Protein AF-A0A920BGH6-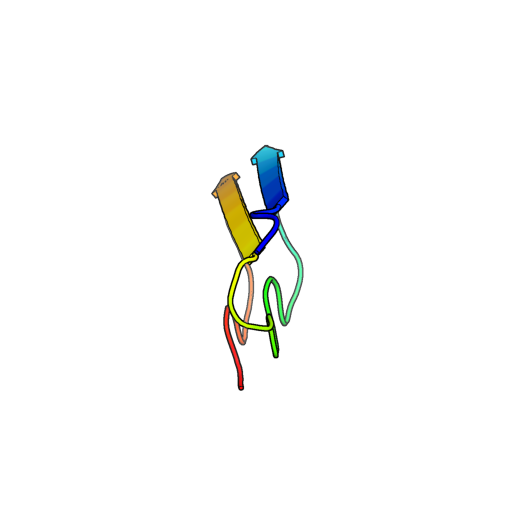F1 (afdb_monomer_lite)

pLDDT: mean 96.01, std 6.34, range [67.81, 98.75]

Foldseek 3Di:
DAAAEEEEEEEAEEAALAPPDPRYHYHYHYYYDYNHHHD

Radius of gyration: 10.41 Å; chains: 1; bounding box: 21×19×25 Å

Structure (mmCIF, N/CA/C/O backbone):
data_AF-A0A920BGH6-F1
#
_entry.id   AF-A0A920BGH6-F1
#
loop_
_atom_site.group_PDB
_atom_site.id
_atom_site.type_symbol
_atom_site.la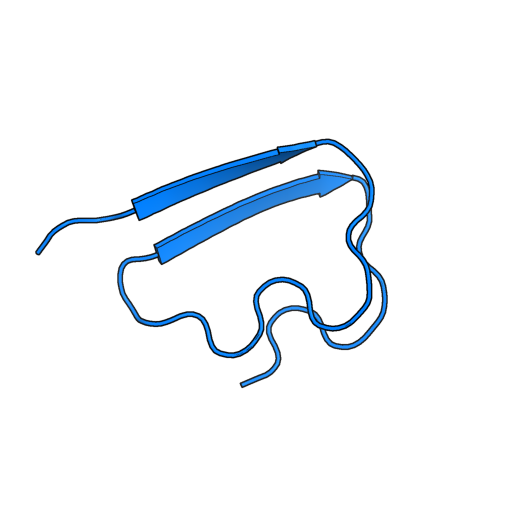bel_atom_id
_atom_site.label_alt_id
_atom_site.label_comp_id
_atom_site.label_asym_id
_atom_site.label_entity_id
_atom_site.label_seq_id
_atom_site.pdbx_PDB_ins_code
_atom_site.Cartn_x
_atom_site.Cartn_y
_atom_site.Cartn_z
_atom_site.occupancy
_atom_site.B_iso_or_equiv
_atom_site.auth_seq_id
_atom_site.auth_comp_id
_atom_site.auth_asym_id
_atom_site.auth_atom_id
_atom_site.pdbx_PDB_model_num
ATOM 1 N N . MET A 1 1 ? -12.339 9.165 16.728 1.00 67.81 1 MET A N 1
ATOM 2 C CA . MET A 1 1 ? -11.474 8.205 16.005 1.00 67.81 1 MET A CA 1
ATOM 3 C C . MET A 1 1 ? -10.889 8.921 14.801 1.00 67.81 1 MET A C 1
ATOM 5 O O . MET A 1 1 ? -11.642 9.282 13.907 1.00 67.81 1 MET A O 1
ATOM 9 N N . THR A 1 2 ? -9.589 9.210 14.810 1.00 72.44 2 THR A N 1
ATOM 10 C CA . THR A 1 2 ? -8.939 9.956 13.721 1.00 72.44 2 THR A CA 1
ATOM 11 C C . THR A 1 2 ? -8.508 8.986 12.628 1.00 72.44 2 THR A C 1
ATOM 13 O O . THR A 1 2 ? -7.877 7.974 12.922 1.00 72.44 2 THR A O 1
ATOM 16 N N . ARG A 1 3 ? -8.864 9.280 11.374 1.00 89.75 3 ARG A N 1
ATOM 17 C CA . ARG A 1 3 ? -8.506 8.467 10.208 1.00 89.75 3 ARG A CA 1
ATOM 18 C C . ARG A 1 3 ? -7.304 9.086 9.496 1.00 89.75 3 ARG A C 1
ATOM 20 O O . ARG A 1 3 ? -7.400 10.220 9.034 1.00 89.75 3 ARG A O 1
ATOM 27 N N . LEU A 1 4 ? -6.205 8.343 9.375 1.00 96.00 4 LEU A N 1
ATOM 28 C CA . LEU A 1 4 ? -5.011 8.762 8.634 1.00 96.00 4 LEU A CA 1
ATOM 29 C C . LEU A 1 4 ? -5.082 8.246 7.194 1.00 96.00 4 LEU A C 1
ATOM 31 O O . LEU A 1 4 ? -5.369 7.072 6.962 1.00 96.00 4 LEU A O 1
ATOM 35 N N . GLN A 1 5 ? -4.808 9.117 6.224 1.00 97.62 5 GLN A N 1
ATOM 36 C CA . GLN A 1 5 ? -4.703 8.741 4.816 1.00 97.62 5 GLN A CA 1
ATOM 37 C C . GLN A 1 5 ? -3.395 9.258 4.231 1.00 97.62 5 GLN A C 1
ATOM 39 O O . GLN A 1 5 ? -3.109 10.448 4.333 1.00 97.62 5 GLN A O 1
ATOM 44 N N . VAL A 1 6 ? -2.637 8.374 3.585 1.00 97.94 6 VAL A N 1
ATOM 45 C CA . VAL A 1 6 ? -1.375 8.718 2.918 1.00 97.94 6 VAL A CA 1
ATOM 46 C C . VAL A 1 6 ? -1.412 8.201 1.486 1.00 97.94 6 VAL A C 1
ATOM 48 O O . VAL A 1 6 ? -1.891 7.093 1.230 1.00 97.94 6 VAL A O 1
ATOM 51 N N . LYS A 1 7 ? -0.939 9.026 0.551 1.00 98.50 7 LYS A N 1
ATOM 52 C CA . LYS A 1 7 ? -0.793 8.677 -0.862 1.00 98.50 7 LYS A CA 1
ATOM 53 C C . LYS A 1 7 ? 0.691 8.633 -1.213 1.00 98.50 7 LYS A C 1
ATOM 55 O O . LYS A 1 7 ? 1.422 9.559 -0.876 1.00 98.50 7 LYS A O 1
ATOM 60 N N . PHE A 1 8 ? 1.089 7.580 -1.906 1.00 98.56 8 PHE A N 1
ATOM 61 C CA . PHE A 1 8 ? 2.416 7.358 -2.459 1.00 98.56 8 PHE A CA 1
ATOM 62 C C . PHE A 1 8 ? 2.292 7.234 -3.977 1.00 98.56 8 PHE A C 1
ATOM 64 O O . PHE A 1 8 ? 1.296 6.703 -4.469 1.00 98.56 8 PHE A O 1
ATOM 71 N N . ASN A 1 9 ? 3.302 7.700 -4.702 1.00 98.69 9 ASN A N 1
ATOM 72 C CA . ASN A 1 9 ? 3.445 7.497 -6.139 1.00 98.69 9 ASN A CA 1
ATOM 73 C C . ASN A 1 9 ? 4.864 6.970 -6.402 1.00 98.69 9 ASN A C 1
ATOM 75 O O . ASN A 1 9 ? 5.822 7.530 -5.864 1.00 98.69 9 ASN A O 1
ATOM 79 N N . GLY A 1 10 ? 4.985 5.876 -7.151 1.00 98.50 10 GLY A N 1
ATOM 80 C CA . GLY A 1 10 ? 6.250 5.196 -7.436 1.00 98.50 10 GLY A CA 1
ATOM 81 C C . GLY A 1 10 ? 6.234 3.718 -7.044 1.00 98.50 10 GLY A C 1
ATOM 82 O O . GLY A 1 10 ? 5.178 3.094 -6.987 1.00 98.50 10 GLY A O 1
ATOM 83 N N . SER A 1 11 ? 7.412 3.155 -6.772 1.00 98.50 11 SER A N 1
ATOM 84 C CA . SER A 1 11 ? 7.561 1.735 -6.432 1.00 98.50 11 SER A CA 1
ATOM 85 C C . SER A 1 11 ? 7.803 1.533 -4.937 1.00 98.50 11 SER A C 1
ATOM 87 O O . SER A 1 11 ? 8.676 2.175 -4.349 1.00 98.50 11 SER A O 1
ATOM 89 N N . ALA A 1 12 ? 7.064 0.617 -4.315 1.00 98.44 12 ALA A N 1
ATOM 90 C CA . ALA A 1 12 ? 7.270 0.212 -2.933 1.00 98.44 12 ALA A CA 1
ATOM 91 C C . ALA A 1 12 ? 8.061 -1.102 -2.845 1.00 98.44 12 ALA A C 1
ATOM 93 O O . ALA A 1 12 ? 7.823 -2.057 -3.583 1.00 98.44 12 ALA A O 1
ATOM 94 N N . GLY A 1 13 ? 9.007 -1.159 -1.907 1.00 98.31 13 GLY A N 1
ATOM 95 C CA . GLY A 1 13 ? 9.764 -2.378 -1.628 1.00 98.31 13 GLY A CA 1
ATOM 96 C C . GLY A 1 13 ? 8.924 -3.463 -0.946 1.00 98.31 13 GLY A C 1
ATOM 97 O O . GLY A 1 13 ? 7.710 -3.339 -0.766 1.00 98.31 13 GLY A O 1
ATOM 98 N N . ASN A 1 14 ? 9.599 -4.530 -0.521 1.00 98.31 14 ASN A N 1
ATOM 99 C CA . ASN A 1 14 ? 8.956 -5.645 0.171 1.00 98.31 14 ASN A CA 1
ATOM 100 C C . ASN A 1 14 ? 8.230 -5.173 1.440 1.00 98.31 14 ASN A C 1
ATOM 102 O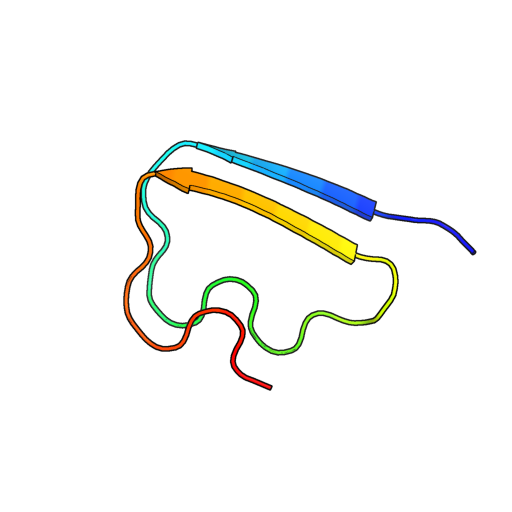 O . ASN A 1 14 ? 8.729 -4.334 2.188 1.00 98.31 14 ASN A O 1
ATOM 106 N N . SER A 1 15 ? 7.099 -5.809 1.741 1.00 98.06 15 SER A N 1
ATOM 107 C CA . SER A 1 15 ? 6.295 -5.585 2.948 1.00 98.06 15 SER A CA 1
ATOM 108 C C . SER A 1 15 ? 5.645 -4.201 3.051 1.00 98.06 15 SER A C 1
ATOM 110 O O . SER A 1 15 ? 5.390 -3.721 4.157 1.00 98.06 15 SER A O 1
ATOM 112 N N . PHE A 1 16 ? 5.340 -3.556 1.921 1.00 98.56 16 PHE A N 1
ATOM 113 C CA . PHE A 1 16 ? 4.524 -2.343 1.930 1.00 98.56 16 PHE A CA 1
ATOM 114 C C . PHE A 1 16 ? 3.181 -2.591 2.633 1.00 98.56 16 PHE A C 1
ATOM 116 O O . PHE A 1 16 ? 2.515 -3.592 2.383 1.00 98.56 16 PHE A O 1
ATOM 123 N N . ALA A 1 17 ? 2.775 -1.668 3.506 1.00 97.69 17 ALA A N 1
ATOM 124 C CA . ALA A 1 17 ? 1.531 -1.753 4.273 1.00 97.69 17 ALA A CA 1
ATOM 125 C C . ALA A 1 17 ? 1.388 -3.005 5.172 1.00 97.69 17 ALA A C 1
ATOM 127 O O . ALA A 1 17 ? 0.269 -3.404 5.479 1.00 97.69 17 ALA A O 1
ATOM 128 N N . ALA A 1 18 ? 2.491 -3.609 5.621 1.00 98.38 18 ALA A N 1
ATOM 129 C CA . ALA A 1 18 ? 2.442 -4.694 6.600 1.00 98.38 18 ALA A CA 1
ATOM 130 C C . ALA A 1 18 ? 1.951 -4.212 7.981 1.00 98.38 18 ALA A C 1
ATOM 132 O O . ALA A 1 18 ? 2.414 -3.174 8.460 1.00 98.38 18 ALA A O 1
ATOM 133 N N . PHE A 1 19 ? 1.072 -4.982 8.634 1.00 97.94 19 PHE A N 1
ATOM 134 C CA . PHE A 1 19 ? 0.573 -4.752 9.998 1.00 97.94 19 PHE A CA 1
ATOM 135 C C . PHE A 1 19 ? -0.048 -3.363 10.227 1.00 97.94 19 PHE A C 1
ATOM 137 O O . PHE A 1 19 ? 0.135 -2.740 11.277 1.00 97.94 19 PHE A O 1
ATOM 144 N N . VAL A 1 20 ? -0.768 -2.837 9.232 1.00 97.06 20 VAL A N 1
ATOM 145 C CA . VAL A 1 20 ? -1.390 -1.511 9.330 1.00 97.06 20 VAL A CA 1
ATOM 146 C C . VAL A 1 20 ? -2.580 -1.556 10.303 1.00 97.06 20 VAL A C 1
ATOM 148 O O . VAL A 1 20 ? -3.531 -2.301 10.066 1.00 97.06 20 VAL A O 1
ATOM 151 N N . PRO A 1 21 ? -2.590 -0.745 11.382 1.00 95.06 21 PRO A N 1
ATOM 152 C CA . PRO A 1 21 ? -3.690 -0.736 12.339 1.00 95.06 21 PRO A CA 1
ATOM 153 C C . PRO A 1 21 ? -4.962 -0.115 11.748 1.00 95.06 21 PRO A C 1
ATOM 155 O O . PRO A 1 21 ? -4.935 0.697 10.816 1.00 95.06 21 PRO A O 1
ATOM 158 N N . THR A 1 22 ? -6.104 -0.450 12.351 1.00 95.06 22 T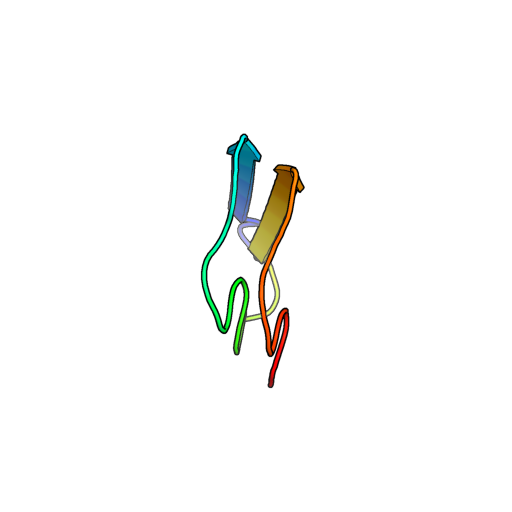HR A N 1
ATOM 159 C CA . THR A 1 22 ? -7.406 0.107 11.967 1.00 95.06 22 THR A CA 1
ATOM 160 C C . THR A 1 22 ? -7.394 1.634 12.005 1.00 95.06 22 THR A C 1
ATOM 162 O O . THR A 1 22 ? -6.918 2.237 12.965 1.00 95.06 22 THR A O 1
ATOM 165 N N . GLY A 1 23 ? -7.981 2.262 10.985 1.00 96.19 23 GLY A N 1
ATOM 166 C CA . GLY A 1 23 ? -8.053 3.722 10.877 1.00 96.19 23 GLY A CA 1
ATOM 167 C C . GLY A 1 23 ? -6.957 4.350 10.013 1.00 96.19 23 GLY A C 1
ATOM 168 O O . GLY A 1 23 ? -6.992 5.562 9.803 1.00 96.19 23 GLY A O 1
ATOM 169 N N . ILE A 1 24 ? -6.042 3.556 9.451 1.00 96.94 24 ILE A N 1
ATOM 170 C CA . ILE A 1 24 ? -5.045 4.020 8.479 1.00 96.94 24 ILE A CA 1
ATOM 171 C C . ILE A 1 24 ? -5.399 3.501 7.079 1.00 96.94 24 ILE A C 1
ATOM 173 O O . ILE A 1 24 ? -5.767 2.346 6.891 1.00 96.94 24 ILE A O 1
ATOM 177 N N . THR A 1 25 ? -5.307 4.367 6.071 1.00 97.00 25 THR A N 1
ATOM 178 C CA . THR A 1 25 ? -5.414 3.995 4.655 1.00 97.00 25 THR A CA 1
ATOM 179 C C . THR A 1 25 ? -4.160 4.454 3.921 1.00 97.00 25 THR A C 1
ATOM 181 O O . THR A 1 25 ? -3.899 5.653 3.828 1.00 97.00 25 THR A O 1
ATOM 184 N N . LEU A 1 26 ? -3.409 3.505 3.367 1.00 98.25 26 LEU A N 1
ATOM 185 C CA . LEU A 1 26 ? -2.248 3.769 2.520 1.00 98.25 26 LEU A CA 1
ATOM 186 C C . LEU A 1 26 ? -2.637 3.482 1.068 1.00 98.25 26 LEU A C 1
ATOM 188 O O . LEU A 1 26 ? -3.161 2.411 0.773 1.00 98.25 26 LEU A O 1
ATOM 192 N N . ARG A 1 27 ? -2.422 4.443 0.169 1.00 98.19 27 ARG A N 1
ATOM 193 C CA . ARG A 1 27 ? -2.634 4.269 -1.275 1.00 98.19 27 ARG A CA 1
ATOM 194 C C . ARG A 1 27 ? -1.305 4.397 -1.994 1.00 98.19 27 ARG A C 1
ATOM 196 O O . ARG A 1 27 ? -0.629 5.401 -1.803 1.00 98.19 27 ARG A O 1
ATOM 203 N N . LEU A 1 28 ? -0.978 3.418 -2.823 1.00 98.44 28 LEU A N 1
ATOM 204 C CA . LEU A 1 28 ? 0.172 3.450 -3.714 1.00 98.44 28 LEU A CA 1
ATOM 205 C C . LEU A 1 28 ? -0.327 3.507 -5.155 1.00 98.44 28 LEU A C 1
ATOM 207 O O . LEU A 1 28 ? -1.154 2.691 -5.553 1.00 98.44 28 LEU A O 1
ATOM 211 N N . GLU A 1 29 ? 0.164 4.478 -5.910 1.00 98.75 29 GLU A N 1
ATOM 212 C CA . GLU A 1 29 ? 0.046 4.530 -7.362 1.00 98.75 29 GLU A CA 1
ATOM 213 C C . GLU A 1 29 ? 1.395 4.128 -7.965 1.00 98.75 29 GLU A C 1
ATOM 215 O O . GLU A 1 29 ? 2.377 4.859 -7.835 1.00 98.75 29 GLU A O 1
ATOM 220 N N . GLY A 1 30 ? 1.445 2.943 -8.566 1.00 98.31 30 GLY A N 1
ATOM 221 C CA . GLY A 1 30 ? 2.662 2.296 -9.047 1.00 98.31 30 GLY A CA 1
ATOM 222 C C . GLY A 1 30 ? 2.715 0.845 -8.574 1.00 98.31 30 GLY A C 1
ATOM 223 O O . GLY A 1 30 ? 1.668 0.231 -8.362 1.00 98.31 30 GLY A O 1
ATOM 224 N N . ASP A 1 31 ? 3.920 0.315 -8.390 1.00 98.44 31 ASP A N 1
ATOM 225 C CA . ASP A 1 31 ? 4.145 -1.116 -8.164 1.00 98.44 31 ASP A CA 1
ATOM 226 C C . ASP A 1 31 ? 4.660 -1.406 -6.755 1.00 98.44 31 ASP A C 1
ATOM 228 O O . ASP A 1 31 ? 5.331 -0.580 -6.140 1.00 98.44 31 ASP A O 1
ATOM 232 N N . ALA A 1 32 ? 4.395 -2.603 -6.243 1.00 98.38 32 ALA A N 1
ATOM 233 C CA . ALA A 1 32 ? 4.953 -3.072 -4.982 1.00 98.38 32 ALA A CA 1
ATOM 234 C C . ALA A 1 32 ? 5.520 -4.485 -5.131 1.00 98.38 32 ALA A C 1
ATOM 236 O O . ALA A 1 32 ? 4.968 -5.300 -5.870 1.00 98.38 32 ALA A O 1
ATOM 237 N N . ASN A 1 33 ? 6.606 -4.766 -4.410 1.00 98.25 33 ASN A N 1
ATOM 238 C CA . ASN A 1 33 ? 7.229 -6.089 -4.393 1.00 98.25 33 ASN A CA 1
ATOM 239 C C . ASN A 1 33 ? 6.503 -7.040 -3.411 1.00 98.25 33 ASN A C 1
ATOM 241 O O . ASN A 1 33 ? 5.305 -6.922 -3.162 1.00 98.25 33 ASN A O 1
ATOM 245 N N . ASP A 1 34 ? 7.216 -8.005 -2.831 1.00 98.62 34 ASP A N 1
ATOM 246 C CA . ASP A 1 34 ? 6.615 -9.109 -2.090 1.00 98.62 34 ASP A CA 1
ATOM 247 C C . ASP A 1 34 ? 5.997 -8.693 -0.749 1.00 98.62 34 ASP A C 1
ATOM 249 O O . ASP A 1 34 ? 6.457 -7.772 -0.070 1.00 98.62 34 ASP A O 1
ATOM 253 N N . TYR A 1 35 ? 5.009 -9.466 -0.297 1.00 98.06 35 TYR A N 1
ATOM 254 C CA . TYR A 1 35 ? 4.402 -9.375 1.037 1.00 98.06 35 TYR A CA 1
ATOM 255 C C . TYR A 1 35 ? 3.644 -8.073 1.352 1.00 98.06 35 TYR A C 1
ATOM 257 O O . TYR A 1 35 ? 3.589 -7.653 2.514 1.00 98.06 35 TYR A O 1
ATOM 265 N N . VAL A 1 36 ? 3.046 -7.440 0.340 1.00 98.00 36 VAL A N 1
ATOM 266 C CA . VAL A 1 36 ? 2.131 -6.305 0.534 1.00 98.00 36 VAL A CA 1
ATOM 267 C C . VAL A 1 36 ? 1.009 -6.685 1.496 1.00 98.00 36 VAL A C 1
ATOM 269 O O . VAL A 1 36 ? 0.392 -7.737 1.347 1.00 98.00 36 VAL A O 1
ATOM 272 N N . GLY A 1 37 ? 0.734 -5.823 2.474 1.00 97.19 37 GLY A N 1
ATOM 273 C CA . GLY A 1 37 ? -0.387 -6.016 3.390 1.00 97.19 37 GLY A CA 1
ATOM 274 C C . GLY A 1 37 ? -0.260 -7.248 4.285 1.00 97.19 37 GLY A C 1
ATOM 275 O O . GLY A 1 37 ? -1.280 -7.740 4.759 1.00 97.19 37 GLY A O 1
ATOM 276 N N . LYS A 1 38 ? 0.952 -7.795 4.487 1.00 97.81 38 LYS A N 1
ATOM 277 C CA . LYS A 1 38 ? 1.121 -8.939 5.392 1.00 97.81 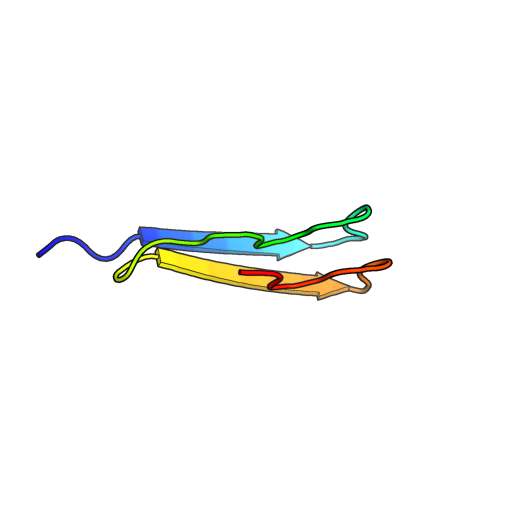38 LYS A CA 1
ATOM 278 C C . LYS A 1 38 ? 0.741 -8.542 6.822 1.00 97.81 38 LYS A C 1
ATOM 280 O O . LYS A 1 38 ? 1.223 -7.521 7.317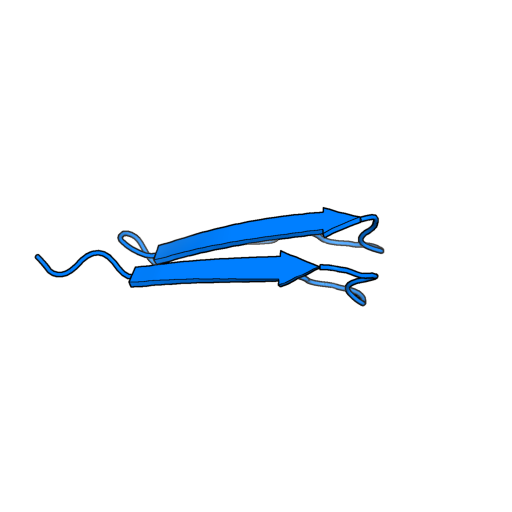 1.00 97.81 38 LYS A O 1
ATOM 285 N N . GLY A 1 39 ? -0.012 -9.414 7.489 1.00 90.31 39 GLY A N 1
ATOM 286 C CA . GLY A 1 39 ? -0.414 -9.226 8.883 1.00 90.31 39 GLY A CA 1
ATOM 287 C C . GLY A 1 39 ? -1.621 -8.322 9.048 1.00 90.31 39 GLY A C 1
ATOM 288 O O . GLY A 1 39 ? -1.539 -7.147 8.630 1.00 90.31 39 GLY A O 1
#

Sequence (39 aa):
MTRLQVKFNGSAGNSFAAFVPTGITLRLEGDANDYVGKG

Secondary structure (DSSP, 8-state):
-PPEEEEEES-B-TTTTTTPPTTEEEEEES-B-TTTT--